Protein AF-A0A846D7L3-F1 (afdb_monomer_lite)

Structure (mmCIF, N/CA/C/O backbone):
data_AF-A0A846D7L3-F1
#
_entry.id   AF-A0A846D7L3-F1
#
loop_
_atom_site.group_PDB
_atom_site.id
_atom_site.type_symbol
_atom_site.label_atom_id
_atom_site.label_alt_id
_atom_site.label_comp_id
_atom_site.label_asym_id
_atom_site.label_entity_id
_atom_site.label_seq_id
_atom_site.pdbx_PDB_ins_code
_atom_site.Cartn_x
_atom_site.Cartn_y
_atom_site.Cartn_z
_atom_site.occupancy
_atom_site.B_iso_or_equiv
_atom_site.auth_seq_id
_atom_site.auth_comp_id
_atom_site.auth_asym_id
_atom_site.auth_atom_id
_atom_site.pdbx_PDB_model_num
ATOM 1 N N . TYR A 1 1 ? -22.986 -2.518 -28.093 1.00 41.75 1 TYR A N 1
ATOM 2 C CA . TYR A 1 1 ? -21.593 -2.970 -28.245 1.00 41.75 1 TYR A CA 1
ATOM 3 C C . TYR A 1 1 ? -21.116 -3.526 -26.903 1.00 41.75 1 TYR A C 1
ATOM 5 O O . TYR A 1 1 ? -20.732 -2.758 -26.034 1.00 41.75 1 TYR A O 1
ATOM 13 N N . ARG A 1 2 ? -21.266 -4.840 -26.678 1.00 48.94 2 ARG A N 1
ATOM 14 C CA . ARG A 1 2 ? -20.771 -5.570 -25.491 1.00 48.94 2 ARG A CA 1
ATOM 15 C C . ARG A 1 2 ? -19.665 -6.536 -25.931 1.00 48.94 2 ARG A C 1
ATOM 17 O O . ARG A 1 2 ? -19.808 -7.745 -25.839 1.00 48.94 2 ARG A O 1
ATOM 24 N N . GLU A 1 3 ? -18.588 -5.999 -26.493 1.00 47.41 3 GLU A N 1
ATOM 25 C CA . GLU A 1 3 ? -17.468 -6.815 -26.999 1.00 47.41 3 GLU A CA 1
ATOM 26 C C . GLU A 1 3 ? -16.583 -7.383 -25.872 1.00 47.41 3 GLU A C 1
ATOM 28 O O . GLU A 1 3 ? -15.800 -8.298 -26.096 1.00 47.41 3 GLU A O 1
ATOM 33 N N . TRP A 1 4 ? -16.740 -6.911 -24.630 1.00 53.50 4 TRP A N 1
ATOM 34 C CA . TRP A 1 4 ? -15.943 -7.367 -23.485 1.00 53.50 4 TRP A CA 1
ATOM 35 C C . TRP A 1 4 ? -16.390 -8.719 -22.895 1.00 53.50 4 TRP A C 1
ATOM 37 O O . TRP A 1 4 ? -15.614 -9.353 -22.181 1.00 53.50 4 TRP A O 1
ATOM 47 N N . GLU A 1 5 ? -17.602 -9.201 -23.206 1.00 50.56 5 GLU A N 1
ATOM 48 C CA . GLU A 1 5 ? -18.085 -10.525 -22.766 1.00 50.56 5 GLU A CA 1
ATOM 49 C C . GLU A 1 5 ? -17.362 -11.683 -23.491 1.00 50.56 5 GLU A C 1
ATOM 51 O O . GLU A 1 5 ? -17.354 -12.807 -22.996 1.00 50.56 5 GLU A O 1
ATOM 56 N N . GLN A 1 6 ? -16.702 -11.429 -24.630 1.00 47.19 6 GLN A N 1
ATOM 57 C CA . GLN A 1 6 ? -16.128 -12.484 -25.482 1.00 47.19 6 GLN A CA 1
ATOM 58 C C . GLN A 1 6 ? -14.694 -12.910 -25.119 1.00 47.19 6 GLN A C 1
ATOM 60 O O . GLN A 1 6 ? -14.192 -13.885 -25.671 1.00 47.19 6 GLN A O 1
ATOM 65 N N . PHE A 1 7 ? -14.032 -12.254 -24.160 1.00 48.50 7 PHE A N 1
ATOM 66 C CA . PHE A 1 7 ? -12.637 -12.558 -23.796 1.00 48.50 7 PHE A CA 1
ATOM 67 C C . PHE A 1 7 ? -12.445 -13.759 -22.849 1.00 48.50 7 PHE A C 1
ATOM 69 O O . PHE A 1 7 ? -11.386 -13.900 -22.244 1.00 48.50 7 PHE A O 1
ATOM 76 N N . SER A 1 8 ? -13.424 -14.657 -22.696 1.00 53.59 8 SER A N 1
ATOM 77 C CA . SER A 1 8 ? -13.223 -15.851 -21.863 1.00 53.59 8 SER A CA 1
ATOM 78 C C . SER A 1 8 ? -13.974 -17.083 -22.328 1.00 53.59 8 SER A C 1
ATOM 80 O O . SER A 1 8 ? -15.052 -17.398 -21.827 1.00 53.59 8 SER A O 1
ATOM 82 N N . THR A 1 9 ? -13.358 -17.850 -23.215 1.00 45.03 9 THR A N 1
ATOM 83 C CA . THR A 1 9 ? -13.767 -19.246 -23.422 1.00 45.03 9 THR A CA 1
ATOM 84 C C . THR A 1 9 ? -12.584 -20.203 -23.572 1.00 45.03 9 THR A C 1
ATOM 86 O O . THR A 1 9 ? -12.763 -21.299 -24.089 1.00 45.03 9 THR A O 1
ATOM 89 N N . SER A 1 10 ? -11.375 -19.851 -23.116 1.00 50.78 10 SER A N 1
ATOM 90 C CA . SER A 1 10 ? -10.208 -20.739 -23.269 1.00 50.78 10 SER A CA 1
ATOM 91 C C . SER A 1 10 ? -9.206 -20.707 -22.111 1.00 50.78 10 SER A C 1
ATOM 93 O O . SER A 1 10 ? -8.002 -20.787 -22.346 1.00 50.78 10 SER A O 1
ATOM 95 N N . SER A 1 11 ? -9.674 -20.606 -20.867 1.00 52.19 11 SER A N 1
ATOM 96 C CA . SER A 1 11 ? -8.831 -20.888 -19.696 1.00 52.19 11 SER A CA 1
ATOM 97 C C . SER A 1 11 ? -9.289 -22.207 -19.067 1.00 52.19 11 SER A C 1
ATOM 99 O O . SER A 1 11 ? -10.500 -22.402 -18.925 1.00 52.19 11 SER A O 1
ATOM 101 N N . PRO A 1 12 ? -8.372 -23.135 -18.734 1.00 52.28 12 PRO A N 1
ATOM 102 C CA . PRO A 1 12 ? -8.734 -24.376 -18.061 1.00 52.28 12 PRO A CA 1
ATOM 103 C C . PRO A 1 12 ? -9.424 -24.078 -16.715 1.00 52.28 12 PRO A C 1
ATOM 105 O O . PRO A 1 12 ? -9.139 -23.048 -16.099 1.00 52.28 12 PRO A O 1
ATOM 108 N N . PRO A 1 13 ? -10.318 -24.967 -16.245 1.00 55.16 13 P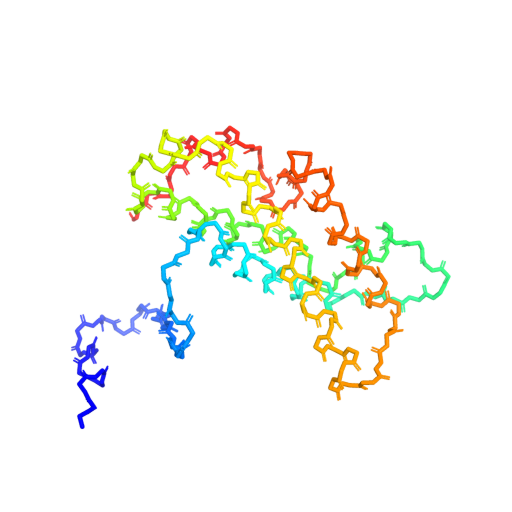RO A N 1
ATOM 109 C CA . PRO A 1 13 ? -11.222 -24.716 -15.115 1.00 55.16 13 PRO A CA 1
ATOM 110 C C . PRO A 1 13 ? -10.542 -24.458 -13.755 1.00 55.16 13 PRO A C 1
ATOM 112 O O . PRO A 1 13 ? -11.230 -24.065 -12.821 1.00 55.16 13 PRO A O 1
ATOM 115 N N . ASP A 1 14 ? -9.218 -24.618 -13.656 1.00 55.84 14 ASP A N 1
ATOM 116 C CA . ASP A 1 14 ? -8.427 -24.433 -12.428 1.00 55.84 14 ASP A CA 1
ATOM 117 C C . ASP A 1 14 ? -7.680 -23.088 -12.329 1.00 55.84 14 ASP A C 1
ATOM 119 O O . ASP A 1 14 ? -7.005 -22.829 -11.333 1.00 55.84 14 ASP A O 1
ATOM 123 N N . GLN A 1 15 ? -7.778 -22.195 -13.323 1.00 60.00 15 GLN A N 1
ATOM 124 C CA . GLN A 1 15 ? -7.206 -20.851 -13.188 1.00 60.00 15 GLN A CA 1
ATOM 125 C C . GLN A 1 15 ? -8.232 -19.885 -12.595 1.00 60.00 15 GLN A C 1
ATOM 127 O O . GLN A 1 15 ? -9.132 -19.405 -13.285 1.00 60.00 15 GLN A O 1
ATOM 132 N N . SER A 1 16 ? -8.056 -19.559 -11.311 1.00 70.25 16 SER A N 1
ATOM 133 C CA . SER A 1 16 ? -8.716 -18.430 -10.648 1.00 70.25 16 SER A CA 1
ATOM 134 C C . SER A 1 16 ? -8.466 -17.143 -11.440 1.00 70.25 16 SER A C 1
ATOM 136 O O . SER A 1 16 ? -7.425 -16.501 -11.322 1.00 70.25 16 SER A O 1
ATOM 138 N N . MET A 1 17 ? -9.419 -16.781 -12.294 1.00 79.38 17 MET A N 1
ATOM 139 C CA . MET A 1 17 ? -9.333 -15.621 -13.170 1.00 79.38 17 MET A CA 1
ATOM 140 C C . MET A 1 17 ? -9.732 -14.361 -12.400 1.00 79.38 17 MET A C 1
ATOM 142 O O . MET A 1 17 ? -10.895 -14.182 -12.036 1.00 79.38 17 MET A O 1
ATOM 146 N N . VAL A 1 18 ? -8.776 -13.457 -12.205 1.00 79.25 18 VAL A N 1
ATOM 147 C CA . VAL A 1 18 ? -9.031 -12.112 -11.675 1.00 79.25 18 VAL A CA 1
ATOM 148 C C . VAL A 1 18 ? -9.304 -11.168 -12.842 1.00 79.25 18 VAL A C 1
ATOM 150 O O . VAL A 1 18 ? -8.537 -11.124 -13.803 1.00 79.25 18 VAL A O 1
ATOM 153 N N . ARG A 1 19 ? -10.395 -10.399 -12.768 1.00 84.75 19 ARG A N 1
ATOM 154 C CA . ARG A 1 19 ? -10.749 -9.390 -13.776 1.00 84.75 19 ARG A CA 1
ATOM 155 C C . ARG A 1 19 ? -10.751 -7.998 -13.172 1.00 84.75 19 ARG A C 1
ATOM 157 O O . ARG A 1 19 ? -11.393 -7.775 -12.151 1.00 84.75 19 ARG A O 1
ATOM 164 N N . LEU A 1 20 ? -10.088 -7.067 -13.852 1.00 83.88 20 LEU A N 1
ATOM 165 C CA . LEU A 1 20 ? -10.181 -5.640 -13.561 1.00 83.88 20 LEU A CA 1
ATOM 166 C C . LEU A 1 20 ? -11.317 -5.043 -14.392 1.00 83.88 20 LEU A C 1
ATOM 168 O O . LEU A 1 20 ? -11.277 -5.066 -15.624 1.00 83.88 20 LEU A O 1
ATOM 172 N N . ILE A 1 21 ? -12.337 -4.540 -13.707 1.00 90.75 21 ILE A N 1
ATOM 173 C CA . ILE A 1 21 ? -13.524 -3.922 -14.303 1.00 90.75 21 ILE A CA 1
ATOM 174 C C . ILE A 1 21 ? -13.582 -2.436 -13.934 1.00 90.75 21 ILE A C 1
ATOM 176 O O . ILE A 1 21 ? -12.758 -1.965 -13.157 1.00 90.75 21 ILE A O 1
ATOM 180 N N . ASP A 1 22 ? -14.575 -1.728 -14.476 1.00 88.44 22 ASP A N 1
ATOM 181 C CA . ASP A 1 22 ? -14.883 -0.335 -14.126 1.00 88.44 22 ASP A CA 1
ATOM 182 C C . ASP A 1 22 ? -13.775 0.680 -14.484 1.00 88.44 22 ASP A C 1
ATOM 184 O O . ASP A 1 22 ? -13.237 1.415 -13.660 1.00 88.44 22 ASP A O 1
ATOM 188 N N . TRP A 1 23 ? -13.421 0.718 -15.773 1.00 90.81 23 TRP A N 1
ATOM 189 C CA . TRP A 1 23 ? -12.384 1.596 -16.334 1.00 90.81 23 TRP A CA 1
ATOM 190 C C . TRP A 1 23 ? -12.863 3.035 -16.615 1.00 90.81 23 TRP A C 1
ATOM 192 O O . TRP A 1 23 ? -12.201 3.768 -17.347 1.00 90.81 23 TRP A O 1
ATOM 202 N N . GLU A 1 24 ? -13.994 3.478 -16.055 1.00 93.44 24 GLU A N 1
ATOM 203 C CA . GLU A 1 24 ? -14.605 4.783 -16.377 1.00 93.44 24 GLU A CA 1
ATOM 204 C C . GLU A 1 24 ? -13.700 5.993 -16.067 1.00 93.44 24 GLU A C 1
ATOM 206 O O . GLU A 1 24 ? -13.877 7.071 -16.634 1.00 93.44 24 GLU A O 1
ATOM 211 N N . ARG A 1 25 ? -12.705 5.813 -15.186 1.00 86.44 25 ARG A N 1
ATOM 212 C CA . ARG A 1 25 ? -11.736 6.848 -14.784 1.00 86.44 25 ARG A CA 1
ATOM 213 C C . ARG A 1 25 ? -10.359 6.689 -15.428 1.00 86.44 25 ARG A C 1
ATOM 215 O O . ARG A 1 25 ? -9.407 7.316 -14.964 1.00 86.44 25 ARG A O 1
ATOM 222 N N . CYS A 1 26 ? -10.221 5.854 -16.460 1.00 89.75 26 CYS A N 1
ATOM 223 C CA . CYS A 1 26 ? -8.937 5.671 -17.127 1.00 89.75 26 CYS A CA 1
ATOM 224 C C . CYS A 1 26 ? -8.475 6.980 -17.788 1.00 89.75 26 CYS A C 1
ATOM 226 O O . CYS A 1 26 ? -9.223 7.627 -18.524 1.00 89.75 26 CYS A O 1
ATOM 228 N N . ALA A 1 27 ? -7.234 7.378 -17.522 1.00 91.88 27 ALA A N 1
ATOM 229 C CA . ALA A 1 27 ? -6.645 8.586 -18.082 1.00 91.88 27 ALA A CA 1
ATOM 230 C C . ALA A 1 27 ? -5.122 8.457 -18.171 1.00 91.88 27 ALA A C 1
ATOM 232 O O . ALA A 1 27 ? -4.509 7.608 -17.524 1.00 91.88 27 ALA A O 1
ATOM 233 N N . TRP A 1 28 ? -4.495 9.337 -18.951 1.00 92.31 28 TRP A N 1
ATOM 234 C CA . TRP A 1 28 ? -3.041 9.469 -18.963 1.00 92.31 28 TRP A CA 1
ATOM 235 C C . TRP A 1 28 ? -2.557 10.027 -17.624 1.00 92.31 28 TRP A C 1
ATOM 237 O O . TRP A 1 28 ? -2.942 11.127 -17.228 1.00 92.31 28 TRP A O 1
ATOM 247 N N . GLY A 1 29 ? -1.697 9.280 -16.933 1.00 90.25 29 GLY A N 1
ATOM 248 C CA . GLY A 1 29 ? -1.281 9.618 -15.575 1.00 90.25 29 GLY A CA 1
ATOM 249 C C . GLY A 1 29 ? 0.066 9.031 -15.171 1.00 90.25 29 GLY A C 1
ATOM 250 O O . GLY A 1 29 ? 0.878 8.609 -16.000 1.00 90.25 29 GLY A O 1
ATOM 251 N N . ASP A 1 30 ? 0.337 9.057 -13.867 1.00 92.19 30 ASP A N 1
ATOM 252 C CA . ASP A 1 30 ? 1.494 8.369 -13.308 1.00 92.19 30 ASP A CA 1
ATOM 253 C C . ASP A 1 30 ? 1.154 6.891 -13.054 1.00 92.19 30 ASP A C 1
ATOM 255 O O . ASP A 1 30 ? 0.284 6.644 -12.226 1.00 92.19 30 ASP A O 1
ATOM 259 N N . PRO A 1 31 ? 1.843 5.913 -13.674 1.00 91.62 31 PRO A N 1
ATOM 260 C CA . PRO A 1 31 ? 1.628 4.487 -13.402 1.00 91.62 31 PRO A CA 1
ATOM 261 C C . PRO A 1 31 ? 1.753 4.112 -11.916 1.00 91.62 31 PRO A C 1
ATOM 263 O O . PRO A 1 31 ? 1.122 3.167 -11.447 1.00 91.62 31 PRO A O 1
ATOM 266 N N . ALA A 1 32 ? 2.546 4.864 -11.144 1.00 95.38 32 ALA A N 1
ATOM 267 C CA . ALA A 1 32 ? 2.656 4.655 -9.704 1.00 95.38 32 ALA A CA 1
ATOM 268 C C . ALA A 1 32 ? 1.337 4.920 -8.950 1.00 95.38 32 ALA A C 1
ATOM 270 O O . ALA A 1 32 ? 1.164 4.413 -7.843 1.00 95.38 32 ALA A O 1
ATOM 271 N N . PHE A 1 33 ? 0.429 5.719 -9.521 1.00 95.75 33 PHE A N 1
ATOM 272 C CA . PHE A 1 33 ? -0.863 6.043 -8.922 1.00 95.75 33 PHE A CA 1
ATOM 273 C C . PHE A 1 33 ? -1.782 4.820 -8.871 1.00 95.75 33 PHE A C 1
ATOM 275 O O . PHE A 1 33 ? -2.339 4.525 -7.811 1.00 95.75 33 PHE A O 1
ATOM 282 N N . ASP A 1 34 ? -1.887 4.079 -9.977 1.00 94.12 34 ASP A N 1
ATOM 283 C CA . ASP A 1 34 ? -2.730 2.883 -10.061 1.00 94.12 34 ASP A CA 1
ATOM 284 C C . ASP A 1 34 ? -2.234 1.812 -9.089 1.00 94.12 34 ASP A C 1
ATOM 286 O O . ASP A 1 34 ? -2.991 1.327 -8.246 1.00 94.12 34 ASP A O 1
ATOM 290 N N . LEU A 1 35 ? -0.929 1.514 -9.127 1.00 95.75 35 LEU A N 1
ATOM 291 C CA . LEU A 1 35 ? -0.332 0.547 -8.210 1.00 95.75 35 LEU A CA 1
ATOM 292 C C . LEU A 1 35 ? -0.480 0.997 -6.751 1.00 95.75 35 LEU A C 1
ATOM 294 O O . LEU A 1 35 ? -0.900 0.211 -5.904 1.00 95.75 35 LEU A O 1
ATOM 298 N N . GLY A 1 36 ? -0.201 2.270 -6.455 1.00 97.94 36 GLY A N 1
ATOM 299 C CA . GLY A 1 36 ? -0.354 2.823 -5.113 1.00 97.94 36 GLY A CA 1
ATOM 300 C C . GLY A 1 36 ? -1.782 2.682 -4.577 1.00 97.94 36 GLY A C 1
ATOM 301 O O . GLY A 1 36 ? -1.960 2.326 -3.410 1.00 97.94 36 GLY A O 1
ATOM 302 N N . THR A 1 37 ? -2.787 2.879 -5.434 1.00 97.19 37 THR A N 1
ATOM 303 C CA . THR A 1 37 ? -4.216 2.733 -5.107 1.00 97.19 37 THR A CA 1
ATOM 304 C C . THR A 1 37 ? -4.604 1.279 -4.826 1.00 97.19 37 THR A C 1
ATOM 306 O O . THR A 1 37 ? -5.321 1.004 -3.859 1.00 97.19 37 THR A O 1
ATOM 309 N N . ILE A 1 38 ? -4.090 0.3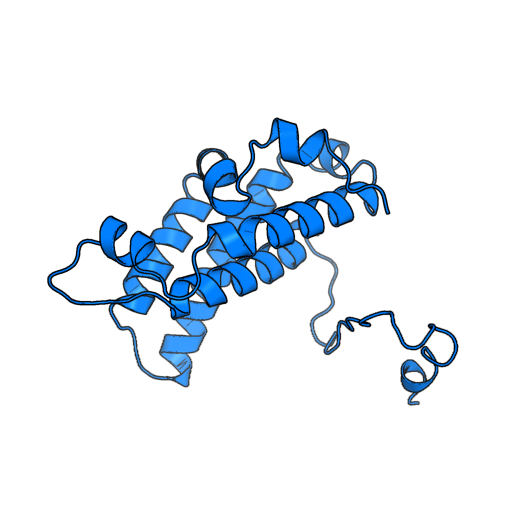27 -5.611 1.00 96.56 38 ILE A N 1
ATOM 310 C CA . ILE A 1 38 ? -4.314 -1.105 -5.361 1.00 96.56 38 ILE A CA 1
ATOM 311 C C . ILE A 1 38 ? -3.671 -1.517 -4.029 1.00 96.56 38 ILE A C 1
ATOM 313 O O . ILE A 1 38 ? -4.325 -2.148 -3.199 1.00 96.56 38 ILE A O 1
ATOM 317 N N . ILE A 1 39 ? -2.428 -1.100 -3.764 1.00 98.38 39 ILE A N 1
ATOM 318 C CA . ILE A 1 39 ? -1.743 -1.376 -2.489 1.00 98.38 39 ILE A CA 1
ATOM 319 C C . ILE A 1 39 ? -2.521 -0.780 -1.309 1.00 98.38 39 ILE A C 1
ATOM 321 O O . ILE A 1 39 ? -2.677 -1.437 -0.282 1.00 98.38 39 ILE A O 1
ATOM 325 N N . ALA A 1 40 ? -3.070 0.429 -1.450 1.00 98.44 40 ALA A N 1
ATOM 326 C CA . ALA A 1 40 ? -3.892 1.038 -0.405 1.00 98.44 40 ALA A CA 1
ATOM 327 C C . ALA A 1 40 ? -5.158 0.224 -0.109 1.00 98.44 40 ALA A C 1
ATOM 329 O O . ALA A 1 40 ? -5.632 0.235 1.021 1.00 98.44 40 ALA A O 1
ATOM 330 N N . SER A 1 41 ? -5.683 -0.518 -1.086 1.00 97.19 41 SER A N 1
ATOM 331 C CA . SER A 1 41 ? -6.813 -1.429 -0.875 1.00 97.19 41 SER A CA 1
ATOM 332 C C . SER A 1 41 ? -6.412 -2.641 -0.025 1.00 97.19 41 SER A C 1
ATOM 334 O O . SER A 1 41 ? -7.138 -2.995 0.900 1.00 97.19 41 SER A O 1
ATOM 336 N N . TYR A 1 42 ? -5.219 -3.212 -0.242 1.00 97.50 42 TYR A N 1
ATOM 337 C CA . TYR A 1 42 ? -4.664 -4.238 0.654 1.00 97.50 42 TYR A CA 1
ATOM 338 C C . TYR A 1 42 ? -4.431 -3.695 2.066 1.00 97.50 42 TYR A C 1
ATOM 340 O O . TYR A 1 42 ? -4.833 -4.321 3.046 1.00 97.50 42 TYR A O 1
ATOM 348 N N . LEU A 1 43 ? -3.832 -2.507 2.191 1.00 97.38 43 LEU A N 1
ATOM 349 C CA . LEU A 1 43 ? -3.668 -1.879 3.503 1.00 97.38 43 LEU A CA 1
ATOM 350 C C . LEU A 1 43 ? -5.020 -1.580 4.158 1.00 97.38 43 LEU A C 1
ATOM 352 O O . LEU A 1 43 ? -5.131 -1.702 5.370 1.00 97.38 43 LEU A O 1
ATOM 356 N N . GLY A 1 44 ? -6.051 -1.257 3.376 1.00 95.62 44 GLY A N 1
ATOM 357 C CA . GLY A 1 44 ? -7.424 -1.112 3.848 1.00 95.62 44 GLY A CA 1
ATOM 358 C C . GLY A 1 44 ? -7.962 -2.384 4.507 1.00 95.62 44 GLY A C 1
ATOM 359 O O . GLY A 1 44 ? -8.541 -2.292 5.587 1.00 95.62 44 GLY A O 1
ATOM 360 N N . ILE A 1 45 ? -7.703 -3.568 3.932 1.00 95.44 45 ILE A N 1
ATOM 361 C CA . ILE A 1 45 ? -8.069 -4.863 4.541 1.00 95.44 45 ILE A CA 1
ATOM 362 C C . ILE A 1 45 ? -7.426 -4.988 5.926 1.00 95.44 45 ILE A C 1
ATOM 364 O O . ILE A 1 45 ? -8.128 -5.197 6.914 1.00 95.44 45 ILE A O 1
ATOM 368 N N . TRP A 1 46 ? -6.110 -4.782 6.018 1.00 95.50 46 TRP A N 1
ATOM 369 C CA . TRP A 1 46 ? -5.390 -4.835 7.294 1.00 95.50 46 TRP A CA 1
ATOM 370 C C . TRP A 1 46 ? -5.915 -3.805 8.305 1.00 95.50 46 TRP A C 1
ATOM 372 O O . TRP A 1 46 ? -6.261 -4.171 9.428 1.00 95.50 46 TRP A O 1
ATOM 382 N N . LEU A 1 47 ? -6.035 -2.538 7.904 1.00 93.50 47 LEU A N 1
ATOM 383 C CA . LEU A 1 47 ? -6.453 -1.433 8.771 1.00 93.50 47 LEU A CA 1
ATOM 384 C C . LEU A 1 47 ? -7.901 -1.570 9.253 1.00 93.50 47 LEU A C 1
ATOM 386 O O . LEU A 1 47 ? -8.207 -1.203 10.382 1.00 93.50 47 LEU A O 1
ATOM 390 N N . SER A 1 48 ? -8.789 -2.128 8.430 1.00 91.19 48 SER A N 1
ATOM 391 C CA . SER A 1 48 ? -10.171 -2.421 8.831 1.00 91.19 48 SER A CA 1
ATOM 392 C C . SER A 1 48 ? -10.281 -3.585 9.820 1.00 91.19 48 SER A C 1
ATOM 394 O O . SER A 1 48 ? -11.304 -3.736 10.480 1.00 91.19 48 SER A O 1
ATOM 396 N N . SER A 1 49 ? -9.225 -4.395 9.944 1.00 91.94 49 SER A N 1
ATOM 397 C CA . SER A 1 49 ? -9.173 -5.554 10.839 1.00 91.94 49 SER A CA 1
ATOM 398 C C . SER A 1 49 ? -8.547 -5.251 12.206 1.00 91.94 49 SER A C 1
ATOM 400 O O . SER A 1 49 ? -8.353 -6.167 13.009 1.00 91.94 49 SER A O 1
ATOM 402 N N . LEU A 1 50 ? -8.196 -3.987 12.466 1.00 90.38 50 LEU A N 1
ATOM 403 C CA . LEU A 1 50 ? -7.594 -3.562 13.725 1.00 90.38 50 LEU A CA 1
ATOM 404 C C . LEU A 1 50 ? -8.577 -3.711 14.886 1.00 90.38 50 LEU A C 1
ATOM 406 O O . LEU A 1 50 ? -9.735 -3.307 14.805 1.00 90.38 50 LEU A O 1
ATOM 410 N N . VAL A 1 51 ? -8.076 -4.227 16.007 1.00 85.25 51 VAL A N 1
ATOM 411 C CA . VAL A 1 51 ? -8.779 -4.144 17.288 1.00 85.25 51 VAL A CA 1
ATOM 412 C C . VAL A 1 51 ? -8.454 -2.787 17.888 1.00 85.25 51 VAL A C 1
ATOM 414 O O . VAL A 1 51 ? -7.315 -2.536 18.293 1.00 85.25 51 VAL A O 1
ATOM 417 N N . VAL A 1 52 ? -9.437 -1.893 17.901 1.00 80.44 52 VAL A N 1
ATOM 418 C CA . VAL A 1 52 ? -9.230 -0.509 18.315 1.00 80.44 52 VAL A CA 1
ATOM 419 C C . VAL A 1 52 ? -9.974 -0.225 19.612 1.00 80.44 52 VAL A C 1
ATOM 421 O O . VAL A 1 52 ? -11.200 -0.253 19.659 1.00 80.44 52 VAL A O 1
ATOM 424 N N . ASP A 1 53 ? -9.212 0.088 20.656 1.00 80.25 53 ASP A N 1
ATOM 425 C CA . ASP A 1 53 ? -9.714 0.460 21.976 1.00 80.25 53 ASP A CA 1
ATOM 426 C C . ASP A 1 53 ? -8.940 1.693 22.484 1.00 80.25 53 ASP A C 1
ATOM 428 O O . ASP A 1 53 ? -7.724 1.756 22.282 1.00 80.25 53 ASP A O 1
ATOM 432 N N . PRO A 1 54 ? -9.591 2.678 23.134 1.00 74.75 54 PRO A N 1
ATOM 433 C CA . PRO A 1 54 ? -8.925 3.886 23.634 1.00 74.75 54 PRO A CA 1
ATOM 434 C C . PRO A 1 54 ? -7.768 3.635 24.613 1.00 74.75 54 PRO A C 1
ATOM 436 O O . PRO A 1 54 ? -6.934 4.517 24.817 1.00 74.75 54 PRO A O 1
ATOM 439 N N . THR A 1 55 ? -7.722 2.461 25.243 1.00 82.31 55 THR A N 1
ATOM 440 C CA . THR A 1 55 ? -6.673 2.056 26.187 1.00 82.31 55 THR A CA 1
ATOM 441 C C . THR A 1 55 ? -5.483 1.372 25.508 1.00 82.31 55 THR A C 1
ATOM 443 O O . THR A 1 55 ? -4.430 1.212 26.130 1.00 82.31 55 THR A O 1
ATOM 446 N N . ILE A 1 56 ? -5.611 1.002 24.230 1.00 81.19 56 ILE A N 1
ATOM 447 C CA . ILE A 1 56 ? -4.586 0.293 23.463 1.00 81.19 56 ILE A CA 1
ATOM 448 C C . ILE A 1 56 ? -3.774 1.304 22.643 1.00 81.19 56 ILE A C 1
ATOM 450 O O . ILE A 1 56 ? -4.312 2.122 21.899 1.00 81.19 56 ILE A O 1
ATOM 454 N N . LYS A 1 57 ? -2.442 1.246 22.762 1.00 81.12 57 LYS A N 1
ATOM 455 C CA . LYS A 1 57 ? -1.537 2.054 21.926 1.00 81.12 57 LYS A CA 1
ATOM 456 C C . LYS A 1 57 ? -1.627 1.617 20.466 1.00 81.12 57 LYS A C 1
ATOM 458 O O . LYS A 1 57 ? -1.817 0.434 20.197 1.00 81.12 57 LYS A O 1
ATOM 463 N N . LEU A 1 58 ? -1.391 2.544 19.536 1.00 76.44 58 LEU A N 1
ATOM 464 C CA . LEU A 1 58 ? -1.405 2.266 18.096 1.00 76.44 58 LEU A CA 1
ATOM 465 C C . LEU A 1 58 ? -0.588 1.020 17.751 1.00 76.44 58 LEU A C 1
ATOM 467 O O . LEU A 1 58 ? -1.111 0.107 17.128 1.00 76.44 58 LEU A O 1
ATOM 471 N N . GLU A 1 59 ? 0.673 0.960 18.182 1.00 77.94 59 GLU A N 1
ATOM 472 C CA . GLU A 1 59 ? 1.578 -0.140 17.842 1.00 77.94 59 GLU A CA 1
ATOM 473 C C . GLU A 1 59 ? 1.034 -1.498 18.291 1.00 77.94 59 GLU A C 1
ATOM 475 O O . GLU A 1 59 ? 1.241 -2.500 17.611 1.00 77.94 59 GLU A O 1
ATOM 480 N N . GLU A 1 60 ? 0.311 -1.527 19.410 1.00 81.62 60 GLU A N 1
ATOM 481 C CA . GLU A 1 60 ? -0.308 -2.746 19.915 1.00 81.62 60 GLU A CA 1
ATOM 482 C C . GLU A 1 60 ? -1.591 -3.084 19.148 1.00 81.62 60 GLU A C 1
ATOM 484 O O . GLU A 1 60 ? -1.776 -4.232 18.755 1.00 81.62 60 GLU A O 1
ATOM 489 N N . SER A 1 61 ? -2.420 -2.090 18.816 1.00 82.62 61 SER A N 1
ATOM 490 C CA . SER A 1 61 ? -3.589 -2.284 17.944 1.00 82.62 61 SER A CA 1
ATOM 491 C C . SER A 1 61 ? -3.185 -2.866 16.582 1.00 82.62 61 SER A C 1
ATOM 493 O O . SER A 1 61 ? -3.794 -3.827 16.113 1.00 82.62 61 SER A O 1
ATOM 495 N N . LEU A 1 62 ? -2.088 -2.366 15.992 1.00 79.62 62 LEU A N 1
ATOM 496 C CA . LEU A 1 62 ? -1.527 -2.874 14.734 1.00 79.62 62 LEU A CA 1
ATOM 497 C C . LEU A 1 62 ? -1.102 -4.350 14.819 1.00 79.62 62 LEU A C 1
ATOM 499 O O . LEU A 1 62 ? -1.205 -5.067 13.822 1.00 79.62 62 LEU A O 1
ATOM 503 N N . ARG A 1 63 ? -0.634 -4.810 15.988 1.00 81.62 63 ARG A N 1
ATOM 504 C CA . ARG A 1 63 ? -0.232 -6.209 16.229 1.00 81.62 63 ARG A CA 1
ATOM 505 C C . ARG A 1 63 ? -1.415 -7.137 16.487 1.00 81.62 63 ARG A C 1
ATOM 507 O O . ARG A 1 63 ? -1.290 -8.334 16.250 1.00 81.62 63 ARG A O 1
ATOM 514 N N . LEU A 1 64 ? -2.539 -6.595 16.949 1.00 86.69 64 LEU A N 1
ATOM 515 C CA . LEU A 1 64 ? -3.771 -7.331 17.245 1.00 86.69 64 LEU A CA 1
ATOM 516 C C . LEU A 1 64 ? -4.726 -7.425 16.045 1.00 86.69 64 LEU A C 1
ATOM 518 O O . LEU A 1 64 ? -5.849 -7.900 16.195 1.00 86.69 64 LEU A O 1
ATOM 522 N N . ALA A 1 65 ? -4.300 -6.971 14.863 1.00 89.06 65 ALA A N 1
ATOM 523 C CA . ALA A 1 65 ? -5.089 -7.040 13.640 1.00 89.06 65 ALA A CA 1
ATOM 524 C C . ALA A 1 65 ? -5.556 -8.477 13.352 1.00 89.06 65 ALA A C 1
ATOM 526 O O . ALA A 1 65 ? -4.737 -9.394 13.268 1.00 89.06 65 ALA A O 1
ATOM 527 N N . VAL A 1 66 ? -6.863 -8.666 13.136 1.00 92.00 66 VAL A N 1
ATOM 528 C CA . VAL A 1 66 ? -7.438 -9.983 12.800 1.00 92.00 66 VAL A CA 1
ATOM 529 C C . VAL A 1 66 ? -6.866 -10.508 11.482 1.00 92.00 66 VAL A C 1
ATOM 531 O O . VAL A 1 66 ? -6.665 -11.710 11.332 1.00 92.00 66 VAL A O 1
ATOM 534 N N . THR A 1 67 ? -6.572 -9.612 10.535 1.00 93.94 67 THR A N 1
ATOM 535 C CA . THR A 1 67 ? -5.818 -9.927 9.317 1.00 93.94 67 THR A CA 1
ATOM 536 C C . THR A 1 67 ? -4.438 -9.278 9.408 1.00 93.94 67 THR A C 1
ATOM 538 O O . THR A 1 67 ? -4.315 -8.090 9.108 1.00 93.94 67 THR A O 1
ATOM 541 N N . PRO A 1 68 ? -3.385 -10.009 9.815 1.00 93.00 68 PRO A N 1
ATOM 542 C CA . PRO A 1 68 ? -2.050 -9.439 9.954 1.00 93.00 68 PRO A CA 1
ATOM 543 C C . PRO A 1 68 ? -1.490 -8.964 8.613 1.00 93.00 68 PRO A C 1
ATOM 545 O O . PRO A 1 68 ? -1.620 -9.647 7.594 1.00 93.00 68 PRO A O 1
ATOM 548 N N . LEU A 1 69 ? -0.788 -7.828 8.620 1.00 94.69 69 LEU A N 1
ATOM 549 C CA . LEU A 1 69 ? -0.172 -7.259 7.418 1.00 94.69 69 LEU A CA 1
ATOM 550 C C . LEU A 1 69 ? 0.771 -8.251 6.717 1.00 94.69 69 LEU A C 1
ATOM 552 O O . LEU A 1 69 ? 0.828 -8.290 5.492 1.00 94.69 69 LEU A O 1
ATOM 556 N N . GLN A 1 70 ? 1.455 -9.099 7.485 1.00 94.94 70 GLN A N 1
ATOM 557 C CA . GLN A 1 70 ? 2.388 -10.113 6.993 1.00 94.94 70 GLN A CA 1
ATOM 558 C C . GLN A 1 70 ? 1.727 -11.147 6.073 1.00 94.94 70 GLN A C 1
ATOM 560 O O . GLN A 1 70 ? 2.404 -11.728 5.232 1.00 94.94 70 GLN A O 1
ATOM 565 N N . VAL A 1 71 ? 0.413 -11.362 6.193 1.00 95.50 71 VAL A N 1
ATOM 566 C CA . VAL A 1 71 ? -0.339 -12.261 5.301 1.00 95.50 71 VAL A CA 1
ATOM 567 C C . VAL A 1 71 ? -0.610 -11.590 3.947 1.00 95.50 71 VAL A C 1
ATOM 569 O O . VAL A 1 71 ? -0.703 -12.265 2.926 1.00 95.50 71 VAL A O 1
ATOM 572 N N . LEU A 1 72 ? -0.696 -10.255 3.915 1.00 96.81 72 LEU A N 1
ATOM 573 C CA . LEU A 1 72 ? -0.955 -9.474 2.700 1.00 96.81 72 LEU A CA 1
ATOM 574 C C . LEU A 1 72 ? 0.335 -9.087 1.961 1.00 96.81 72 LEU A C 1
ATOM 576 O O . LEU A 1 72 ? 0.334 -8.997 0.733 1.00 96.81 72 LEU A O 1
ATOM 580 N N . GLN A 1 73 ? 1.436 -8.887 2.692 1.00 97.31 73 GLN A N 1
ATOM 581 C CA . GLN A 1 73 ? 2.744 -8.478 2.160 1.00 97.31 73 GLN A CA 1
ATOM 582 C C . GLN A 1 73 ? 3.225 -9.310 0.956 1.00 97.31 73 GLN A C 1
ATOM 584 O O . GLN A 1 73 ? 3.612 -8.692 -0.036 1.00 97.31 73 GLN A O 1
ATOM 589 N N . PRO A 1 74 ? 3.139 -10.660 0.948 1.00 95.88 74 PRO A N 1
ATOM 590 C CA . PRO A 1 74 ? 3.536 -11.450 -0.218 1.00 95.88 74 PRO A CA 1
ATOM 591 C C . PRO A 1 74 ? 2.751 -11.094 -1.485 1.00 95.88 74 PRO A C 1
ATOM 593 O O . PRO A 1 74 ? 3.332 -11.009 -2.562 1.00 95.88 74 PRO A O 1
ATOM 596 N N . SER A 1 75 ? 1.448 -10.822 -1.359 1.00 95.50 75 SER A N 1
ATOM 597 C CA . SER A 1 75 ? 0.607 -10.428 -2.499 1.00 95.50 75 SER A CA 1
ATOM 598 C C . SER A 1 75 ? 0.952 -9.021 -2.994 1.00 95.50 75 SER A C 1
ATOM 600 O O . SER A 1 75 ? 1.013 -8.784 -4.198 1.00 95.50 75 SER A O 1
ATOM 602 N N . ILE A 1 76 ? 1.228 -8.093 -2.072 1.00 97.12 76 ILE A N 1
ATOM 603 C CA . ILE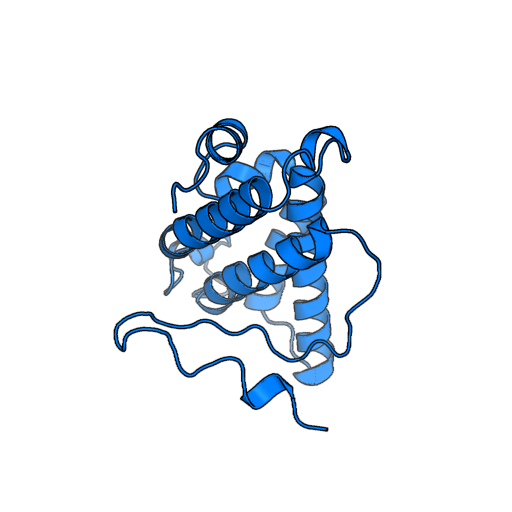 A 1 76 ? 1.652 -6.720 -2.386 1.00 97.12 76 ILE A CA 1
ATOM 604 C C . ILE A 1 76 ? 3.005 -6.724 -3.119 1.00 97.12 76 ILE A C 1
ATOM 606 O O . ILE A 1 76 ? 3.167 -6.038 -4.135 1.00 97.12 76 ILE A O 1
ATOM 610 N N . ALA A 1 77 ? 3.968 -7.504 -2.620 1.00 96.62 77 ALA A N 1
ATOM 611 C CA . ALA A 1 77 ? 5.285 -7.660 -3.227 1.00 96.62 77 ALA A CA 1
ATOM 612 C C . ALA A 1 77 ? 5.186 -8.303 -4.615 1.00 96.62 77 ALA A C 1
ATOM 614 O O . ALA A 1 77 ? 5.685 -7.725 -5.579 1.00 96.62 77 ALA A O 1
ATOM 615 N N . ALA A 1 78 ? 4.463 -9.422 -4.736 1.00 94.00 78 ALA A N 1
ATOM 616 C CA . ALA A 1 78 ? 4.287 -10.128 -6.002 1.00 94.00 78 ALA A CA 1
ATOM 617 C C . ALA A 1 78 ? 3.594 -9.261 -7.065 1.00 94.00 78 ALA A C 1
ATOM 619 O O . ALA A 1 78 ? 4.040 -9.220 -8.209 1.00 94.00 78 ALA A O 1
ATOM 620 N N . LEU A 1 79 ? 2.551 -8.508 -6.691 1.00 93.88 79 LEU A N 1
ATOM 621 C CA . LEU A 1 79 ? 1.890 -7.554 -7.588 1.00 93.88 79 LEU A CA 1
ATOM 622 C C . LEU A 1 79 ? 2.872 -6.493 -8.103 1.00 93.88 79 LEU A C 1
ATOM 624 O O . LEU A 1 79 ? 2.883 -6.167 -9.288 1.00 93.88 79 LEU A O 1
ATOM 628 N N . THR A 1 80 ? 3.694 -5.949 -7.210 1.00 94.81 80 THR A N 1
ATOM 629 C CA . THR A 1 80 ? 4.651 -4.890 -7.551 1.00 94.81 80 THR A CA 1
ATOM 630 C C . THR A 1 80 ? 5.781 -5.416 -8.428 1.00 94.81 80 THR A C 1
ATOM 632 O O . THR A 1 80 ? 6.159 -4.765 -9.399 1.00 94.81 80 THR A O 1
ATOM 635 N N . GLN A 1 81 ? 6.272 -6.621 -8.143 1.00 93.19 81 GLN A N 1
ATOM 636 C CA . GLN A 1 81 ? 7.244 -7.324 -8.976 1.00 93.19 81 GLN A CA 1
ATOM 637 C C . GLN A 1 81 ? 6.673 -7.619 -10.365 1.00 93.19 81 GLN A C 1
ATOM 639 O O . GLN A 1 81 ? 7.314 -7.294 -11.358 1.00 93.19 81 GLN A O 1
ATOM 644 N N . ALA A 1 82 ? 5.442 -8.131 -10.455 1.00 91.31 82 ALA A N 1
ATOM 645 C CA . ALA A 1 82 ? 4.766 -8.342 -11.734 1.00 91.31 82 ALA A CA 1
ATOM 646 C C . ALA A 1 82 ? 4.612 -7.031 -12.525 1.00 91.31 82 ALA A C 1
ATOM 648 O O . ALA A 1 82 ? 4.801 -7.018 -13.741 1.00 91.31 82 ALA A O 1
ATOM 649 N N . TYR A 1 83 ? 4.343 -5.912 -11.842 1.00 91.50 83 TYR A N 1
ATOM 650 C CA . TYR A 1 83 ? 4.297 -4.586 -12.460 1.00 91.50 83 TYR A CA 1
ATOM 651 C C . TYR A 1 83 ? 5.651 -4.181 -13.062 1.00 91.50 83 TYR A C 1
ATOM 653 O O . TYR A 1 83 ? 5.706 -3.723 -14.202 1.00 91.50 83 TYR A O 1
ATOM 661 N N . LEU A 1 84 ? 6.746 -4.382 -12.322 1.00 89.31 84 LEU A N 1
ATOM 662 C CA . LEU A 1 84 ? 8.111 -4.113 -12.791 1.00 89.31 84 LEU A CA 1
ATOM 663 C C . LEU A 1 84 ? 8.505 -5.019 -13.967 1.00 89.31 84 LEU A C 1
ATOM 665 O O . LEU A 1 84 ? 9.134 -4.556 -14.917 1.00 89.31 84 LEU A O 1
ATOM 669 N N . THR A 1 85 ? 8.111 -6.294 -13.929 1.00 90.19 85 THR A N 1
ATOM 670 C CA . THR A 1 85 ? 8.362 -7.254 -15.012 1.00 90.19 85 THR A CA 1
ATOM 671 C C . THR A 1 85 ? 7.581 -6.900 -16.277 1.00 90.19 85 THR A C 1
ATOM 673 O O . THR A 1 85 ? 8.139 -6.956 -17.370 1.00 90.19 85 THR A O 1
ATOM 676 N N . ALA A 1 86 ? 6.313 -6.501 -16.148 1.00 89.88 86 ALA A N 1
ATOM 677 C CA . ALA A 1 86 ? 5.481 -6.111 -17.285 1.00 89.88 86 ALA A CA 1
ATOM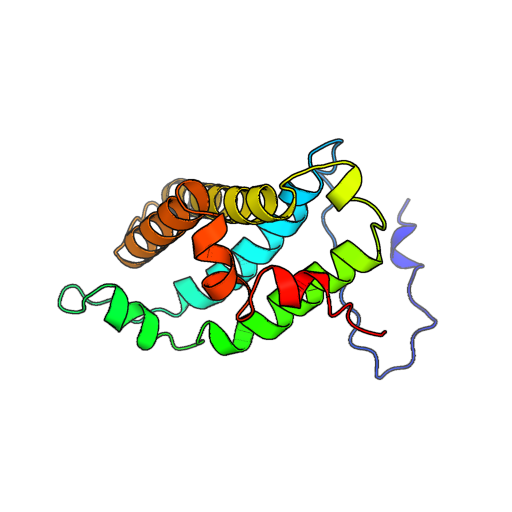 678 C C . ALA A 1 86 ? 5.886 -4.749 -17.873 1.00 89.88 86 ALA A C 1
ATOM 680 O O . ALA A 1 86 ? 5.824 -4.557 -19.087 1.00 89.88 86 ALA A O 1
ATOM 681 N N . PHE A 1 87 ? 6.322 -3.805 -17.032 1.00 88.44 87 PHE A N 1
ATOM 682 C CA . PHE A 1 87 ? 6.785 -2.483 -17.448 1.00 88.44 87 PHE A CA 1
ATOM 683 C C . PHE A 1 87 ? 8.311 -2.374 -17.339 1.00 88.44 87 PHE A C 1
ATOM 685 O O . PHE A 1 87 ? 8.865 -1.610 -16.541 1.00 88.44 87 PHE A O 1
ATOM 692 N N . THR A 1 88 ? 9.000 -3.099 -18.218 1.00 85.62 88 THR A N 1
ATOM 693 C CA . THR A 1 88 ? 10.464 -3.088 -18.293 1.00 85.62 88 THR A CA 1
ATOM 694 C C . THR A 1 88 ? 11.011 -1.670 -18.495 1.00 85.62 88 THR A C 1
ATOM 696 O O . THR A 1 88 ? 10.610 -0.968 -19.425 1.00 85.62 88 THR A O 1
ATOM 699 N N . GLY A 1 89 ? 11.957 -1.251 -17.649 1.00 83.88 89 GLY A N 1
ATOM 700 C CA . GLY A 1 89 ? 12.645 0.043 -17.765 1.00 83.88 89 GLY A CA 1
ATOM 701 C C . GLY A 1 89 ? 11.958 1.224 -17.070 1.00 83.88 89 GLY A C 1
ATOM 702 O O . GLY A 1 89 ? 12.462 2.348 -17.153 1.00 83.88 89 GLY A O 1
ATOM 703 N N . ILE A 1 90 ? 10.850 1.001 -16.349 1.00 87.88 90 ILE A N 1
ATOM 704 C CA . ILE A 1 90 ? 10.155 2.065 -15.606 1.00 87.88 90 ILE A CA 1
ATOM 705 C C . ILE A 1 90 ? 11.058 2.764 -14.583 1.00 87.88 90 ILE A C 1
ATOM 707 O O . ILE A 1 90 ? 10.960 3.977 -14.415 1.00 87.88 90 ILE A O 1
ATOM 711 N N . GLU A 1 91 ? 11.982 2.039 -13.953 1.00 81.69 91 GLU A N 1
ATOM 712 C CA . GLU A 1 91 ? 12.917 2.612 -12.979 1.00 81.69 91 GLU A CA 1
ATOM 713 C C . GLU A 1 91 ? 13.901 3.592 -13.623 1.00 81.69 91 GLU A C 1
ATOM 715 O O . GLU A 1 91 ? 14.191 4.647 -13.057 1.00 81.69 91 GLU A O 1
ATOM 720 N N . SER A 1 92 ? 14.370 3.281 -14.836 1.00 86.50 92 SER A N 1
ATOM 721 C CA . SER A 1 92 ? 15.231 4.174 -15.615 1.00 86.50 92 SER A CA 1
ATOM 722 C C . SER A 1 92 ? 14.457 5.391 -16.122 1.00 86.50 92 SER A C 1
ATOM 724 O O . SER A 1 92 ? 14.962 6.510 -16.068 1.00 86.50 92 SER A O 1
ATOM 726 N N . ALA A 1 93 ? 13.220 5.189 -16.587 1.00 88.25 93 ALA A N 1
ATOM 727 C CA . ALA A 1 93 ? 12.370 6.260 -17.103 1.00 88.25 93 ALA A CA 1
ATOM 728 C C . ALA A 1 93 ? 11.832 7.185 -15.997 1.00 88.25 93 ALA A C 1
ATOM 730 O O . ALA A 1 93 ? 11.593 8.371 -16.235 1.00 88.25 93 ALA A O 1
ATOM 731 N N . ARG A 1 94 ? 11.618 6.656 -14.787 1.00 87.81 94 ARG A N 1
ATOM 732 C CA . ARG A 1 94 ? 11.089 7.386 -13.630 1.00 87.81 94 ARG A CA 1
ATOM 733 C C . ARG A 1 94 ? 11.910 7.081 -12.375 1.00 87.81 94 ARG A C 1
ATOM 735 O O . ARG A 1 94 ? 11.515 6.246 -11.558 1.00 87.81 94 ARG A O 1
ATOM 742 N N . PRO A 1 95 ? 13.007 7.825 -12.154 1.00 85.44 95 PRO A N 1
ATOM 743 C CA . PRO A 1 95 ? 13.774 7.721 -10.923 1.00 85.44 95 PRO A CA 1
ATOM 744 C C . PRO A 1 95 ? 12.877 7.946 -9.701 1.00 85.44 95 PRO A C 1
ATOM 746 O O . PRO A 1 95 ? 12.102 8.904 -9.653 1.00 85.44 95 PRO A O 1
ATOM 749 N N . ASN A 1 96 ? 13.022 7.108 -8.674 1.00 90.00 96 ASN A N 1
ATOM 750 C CA . ASN A 1 96 ? 12.170 7.096 -7.476 1.00 90.00 96 ASN A CA 1
ATOM 751 C C . ASN A 1 96 ? 10.717 6.643 -7.721 1.00 90.00 96 ASN A C 1
ATOM 753 O O . ASN A 1 96 ? 9.823 7.039 -6.967 1.00 90.00 96 ASN A O 1
ATOM 757 N N . TRP A 1 97 ? 10.457 5.822 -8.741 1.00 93.12 97 TRP A N 1
ATOM 758 C CA . TRP A 1 97 ? 9.124 5.266 -8.982 1.00 93.12 97 TRP A CA 1
ATOM 759 C C . TRP A 1 97 ? 8.545 4.574 -7.737 1.00 93.12 97 TRP A C 1
ATOM 761 O O . TRP A 1 97 ? 7.448 4.931 -7.314 1.00 93.12 97 TRP A O 1
ATOM 771 N N . LEU A 1 98 ? 9.307 3.703 -7.063 1.00 94.25 98 LEU A N 1
ATOM 772 C CA . LEU A 1 98 ? 8.828 3.011 -5.858 1.00 94.25 98 LEU A CA 1
ATOM 773 C C . LEU A 1 98 ? 8.473 3.983 -4.721 1.00 94.25 98 LEU A C 1
ATOM 775 O O . LEU A 1 98 ? 7.449 3.837 -4.055 1.00 94.25 98 LEU A O 1
ATOM 779 N N . LYS A 1 99 ? 9.266 5.048 -4.546 1.00 96.00 99 LYS A N 1
ATOM 780 C CA . LYS A 1 99 ? 8.934 6.134 -3.612 1.00 96.00 99 LYS A CA 1
ATOM 781 C C . LYS A 1 99 ? 7.567 6.740 -3.947 1.00 96.00 99 LYS A C 1
ATOM 783 O O . LYS A 1 99 ? 6.776 6.961 -3.034 1.00 96.00 99 LYS A O 1
ATOM 788 N N . ARG A 1 100 ? 7.289 7.018 -5.229 1.00 96.81 100 ARG A N 1
ATOM 789 C CA . ARG A 1 100 ? 5.989 7.551 -5.668 1.00 96.81 100 ARG A CA 1
ATOM 790 C C . ARG A 1 100 ? 4.860 6.560 -5.432 1.00 96.81 100 ARG A C 1
ATOM 792 O O . ARG A 1 100 ? 3.814 6.997 -4.976 1.00 96.81 100 ARG A O 1
ATOM 799 N N . VAL A 1 101 ? 5.076 5.266 -5.672 1.00 97.75 101 VAL A N 1
ATOM 800 C CA . VAL A 1 101 ? 4.087 4.213 -5.380 1.00 97.75 101 VAL A CA 1
ATOM 801 C C . VAL A 1 101 ? 3.670 4.290 -3.914 1.00 97.75 101 VAL A C 1
ATOM 803 O O . VAL A 1 101 ? 2.488 4.450 -3.628 1.00 97.75 101 VAL A O 1
ATOM 806 N N . VAL A 1 102 ? 4.635 4.308 -2.987 1.00 98.44 102 VAL A N 1
ATOM 807 C CA . VAL A 1 102 ? 4.354 4.406 -1.545 1.00 98.44 102 VAL A CA 1
ATOM 808 C C . VAL A 1 102 ? 3.636 5.714 -1.188 1.00 98.44 102 VAL A C 1
ATOM 810 O O . VAL A 1 102 ? 2.689 5.714 -0.402 1.00 98.44 102 VAL A O 1
ATOM 813 N N . GLN A 1 103 ? 4.037 6.841 -1.782 1.00 98.62 103 GLN A N 1
ATOM 814 C CA . GLN A 1 103 ? 3.352 8.117 -1.557 1.00 98.62 103 GLN A CA 1
ATOM 815 C C . GLN A 1 103 ? 1.913 8.098 -2.086 1.00 98.62 103 GLN A C 1
ATOM 817 O O . GLN A 1 103 ? 1.014 8.587 -1.404 1.00 98.62 103 GLN A O 1
ATOM 822 N N . PHE A 1 104 ? 1.668 7.508 -3.257 1.00 98.69 104 PHE A N 1
ATOM 823 C CA . PHE A 1 104 ? 0.323 7.358 -3.804 1.00 98.69 104 PHE A CA 1
ATOM 824 C C . PHE A 1 104 ? -0.526 6.377 -3.001 1.00 98.69 104 PHE A C 1
ATOM 826 O O . PHE A 1 104 ? -1.714 6.631 -2.837 1.00 98.69 104 PHE A O 1
ATOM 833 N N . THR A 1 105 ? 0.068 5.346 -2.399 1.00 98.75 105 THR A N 1
ATOM 834 C CA . THR A 1 105 ? -0.610 4.522 -1.390 1.00 98.75 105 THR A CA 1
ATOM 835 C C . THR A 1 105 ? -1.076 5.368 -0.209 1.00 98.75 105 THR A C 1
ATOM 837 O O . THR A 1 105 ? -2.240 5.301 0.175 1.00 98.75 105 THR A O 1
ATOM 840 N N . GLY A 1 106 ? -0.207 6.225 0.335 1.00 98.62 106 GLY A N 1
ATOM 841 C CA . GLY A 1 106 ? -0.590 7.150 1.403 1.00 98.62 106 GLY A CA 1
ATOM 842 C C . GLY A 1 106 ? -1.687 8.137 0.987 1.00 98.62 106 GLY A C 1
ATOM 843 O O . GLY A 1 106 ? -2.627 8.362 1.744 1.00 98.62 106 GLY A O 1
ATOM 844 N N . LEU A 1 107 ? -1.615 8.686 -0.229 1.00 98.69 107 LEU A N 1
ATOM 845 C CA . LEU A 1 107 ? -2.655 9.567 -0.770 1.00 98.69 107 LEU A CA 1
ATOM 846 C C . LEU A 1 107 ? -3.996 8.837 -0.941 1.00 98.69 107 LEU A C 1
ATOM 848 O O . LEU A 1 107 ? -5.039 9.380 -0.586 1.00 98.69 107 LEU A O 1
ATOM 852 N N . ALA A 1 108 ? -3.979 7.604 -1.444 1.00 98.50 108 ALA A N 1
ATOM 853 C CA . ALA A 1 108 ? -5.181 6.799 -1.611 1.00 98.50 108 ALA A CA 1
ATOM 854 C C . ALA A 1 108 ? -5.852 6.487 -0.262 1.00 98.50 108 ALA A C 1
ATOM 856 O O . ALA A 1 108 ? -7.075 6.567 -0.169 1.00 98.50 108 ALA A O 1
ATOM 857 N N . LEU A 1 109 ? -5.081 6.242 0.805 1.00 98.38 109 LEU A N 1
ATOM 858 C CA . LEU A 1 109 ? -5.632 6.132 2.164 1.00 98.38 109 LEU A CA 1
ATOM 859 C C . LEU A 1 109 ? -6.295 7.442 2.627 1.00 98.38 109 LEU A C 1
ATOM 861 O O . LEU A 1 109 ? -7.365 7.402 3.229 1.00 98.38 109 LEU A O 1
ATOM 865 N N . ILE A 1 110 ? -5.724 8.613 2.309 1.00 98.25 110 ILE A N 1
ATOM 866 C CA . ILE A 1 110 ? -6.384 9.904 2.589 1.00 98.25 110 ILE A CA 1
ATOM 867 C C . ILE A 1 110 ? -7.718 10.003 1.844 1.00 98.25 110 ILE A C 1
ATOM 869 O O . ILE A 1 110 ? -8.716 10.395 2.447 1.00 98.25 110 ILE A O 1
ATOM 873 N N . HIS A 1 111 ? -7.768 9.622 0.566 1.00 97.50 111 HIS A N 1
ATOM 874 C CA . HIS A 1 111 ? -9.022 9.618 -0.193 1.00 97.50 111 HIS A CA 1
ATOM 875 C C . HIS A 1 111 ? -10.060 8.659 0.410 1.00 97.50 111 HIS A C 1
ATOM 877 O O . HIS A 1 111 ? -11.238 9.007 0.484 1.00 97.50 111 HIS A O 1
ATOM 883 N N . GLN A 1 112 ? -9.641 7.486 0.895 1.00 95.94 112 GLN A N 1
ATOM 884 C CA . GLN A 1 112 ? -10.524 6.552 1.601 1.00 95.94 112 GLN A CA 1
ATOM 885 C C . GLN A 1 112 ? -11.074 7.161 2.902 1.00 95.94 112 GLN A C 1
ATOM 887 O O . GLN A 1 112 ? -12.278 7.079 3.144 1.00 95.94 112 GLN A O 1
ATOM 892 N N . ILE A 1 113 ? -10.240 7.845 3.696 1.00 96.56 113 ILE A N 1
ATOM 893 C CA . ILE A 1 113 ? -10.683 8.580 4.895 1.00 96.56 113 ILE A CA 1
ATOM 894 C C . ILE A 1 113 ? -11.693 9.671 4.522 1.00 96.56 113 ILE A C 1
ATOM 896 O O . ILE A 1 113 ? -12.731 9.804 5.166 1.00 96.56 113 ILE A O 1
ATOM 900 N N . GLN A 1 114 ? -11.422 10.451 3.472 1.00 97.31 114 GLN A N 1
ATOM 901 C CA . GLN A 1 114 ? -12.346 11.488 3.010 1.00 97.31 114 GLN A CA 1
ATOM 902 C C . GLN A 1 114 ? -13.691 10.895 2.584 1.00 97.31 114 GLN A C 1
ATOM 904 O O . GLN A 1 114 ? -14.734 11.442 2.939 1.00 97.31 114 GLN A O 1
ATOM 909 N N . ALA A 1 115 ? -13.681 9.766 1.871 1.00 94.12 115 ALA A N 1
ATOM 910 C CA . ALA A 1 115 ? -14.896 9.052 1.500 1.00 94.12 115 ALA A CA 1
ATOM 911 C C . ALA A 1 115 ? -15.655 8.548 2.740 1.00 94.12 115 ALA A C 1
ATOM 913 O O . ALA A 1 115 ? -16.865 8.743 2.826 1.00 94.12 115 ALA A O 1
ATOM 914 N N . MET A 1 116 ? -14.962 7.976 3.729 1.00 93.06 116 MET A N 1
ATOM 915 C CA . MET A 1 116 ? -15.558 7.553 5.001 1.00 93.06 116 MET A CA 1
ATOM 916 C C . MET A 1 116 ? -16.250 8.725 5.709 1.00 93.06 116 MET A C 1
ATOM 918 O O . MET A 1 116 ? -17.443 8.654 5.993 1.00 93.06 116 MET A O 1
ATOM 922 N N . ILE A 1 117 ? -15.553 9.848 5.897 1.00 95.81 117 ILE A N 1
ATOM 923 C CA . ILE A 1 117 ? -16.123 11.048 6.527 1.00 95.81 117 ILE A CA 1
ATOM 924 C C . ILE A 1 117 ? -17.326 11.560 5.729 1.00 95.81 117 ILE A C 1
ATOM 926 O O . ILE A 1 117 ? -18.356 11.920 6.301 1.00 95.81 117 ILE A O 1
ATOM 930 N N . TYR A 1 118 ? -17.218 11.603 4.401 1.00 96.19 118 TYR A N 1
ATOM 931 C CA . TYR A 1 118 ? -18.262 12.164 3.554 1.00 96.19 118 TYR A CA 1
ATOM 932 C C . TYR A 1 118 ? -19.522 11.293 3.521 1.00 96.19 118 TYR A C 1
ATOM 934 O O . TYR A 1 118 ? -20.621 11.828 3.687 1.00 96.19 118 TYR A O 1
ATOM 942 N N . TYR A 1 119 ? -19.378 9.980 3.337 1.00 94.69 119 TYR A N 1
ATOM 943 C CA . TYR A 1 119 ? -20.500 9.059 3.149 1.00 94.69 119 TYR A CA 1
ATOM 944 C C . TYR A 1 119 ? -21.010 8.446 4.456 1.00 94.69 119 TYR A C 1
ATOM 946 O O . TYR A 1 119 ? -22.217 8.304 4.619 1.00 94.69 119 TYR A O 1
ATOM 954 N N . GLN A 1 120 ? -20.122 8.114 5.396 1.00 92.31 120 GLN A N 1
ATOM 955 C CA . GLN A 1 120 ? -20.482 7.453 6.658 1.00 92.31 120 GLN A CA 1
ATOM 956 C C . GLN A 1 120 ? -20.651 8.438 7.822 1.00 92.31 120 GLN A C 1
ATOM 958 O O . GLN A 1 120 ? -21.185 8.065 8.862 1.00 92.31 120 GLN A O 1
ATOM 963 N N . LYS A 1 121 ? -20.225 9.701 7.652 1.00 92.56 121 LYS A N 1
ATOM 964 C CA . LYS A 1 121 ? -20.274 10.751 8.691 1.00 92.56 121 LYS A CA 1
ATOM 965 C C . LYS A 1 121 ? -19.561 10.353 9.988 1.00 92.56 121 LYS A C 1
ATOM 967 O O . LYS A 1 121 ? -19.887 10.860 11.058 1.00 92.56 121 LYS A O 1
ATOM 972 N N . SER A 1 122 ? -18.573 9.471 9.880 1.00 87.25 122 SER A N 1
ATOM 973 C CA . SER A 1 122 ? -17.790 8.948 10.990 1.00 87.25 122 SER A CA 1
ATOM 974 C C . SER A 1 122 ? -16.302 9.217 10.778 1.00 87.25 122 SER A C 1
ATOM 976 O O . SER A 1 122 ? -15.804 9.297 9.653 1.00 87.25 122 SER A O 1
ATOM 978 N N . PHE A 1 123 ? -15.596 9.380 11.892 1.00 89.44 123 PHE A N 1
ATOM 979 C CA . PHE A 1 123 ? -14.141 9.367 11.956 1.00 89.44 123 PHE A CA 1
ATOM 980 C C . PHE A 1 123 ? -13.748 8.834 13.330 1.00 89.44 123 PHE A C 1
ATOM 982 O O . PHE A 1 123 ? -13.674 9.577 14.307 1.00 89.44 123 PHE A O 1
ATOM 989 N N . ASP A 1 124 ? -13.622 7.516 13.413 1.00 86.94 124 ASP A N 1
ATOM 990 C CA . ASP A 1 124 ? -13.322 6.807 14.647 1.00 86.94 124 ASP A CA 1
ATOM 991 C C . ASP A 1 124 ? -11.810 6.591 14.817 1.00 86.94 124 ASP A C 1
ATOM 993 O O . ASP A 1 124 ? -10.974 7.083 14.051 1.00 86.94 124 ASP A O 1
ATOM 997 N N . ASN A 1 125 ? -11.443 5.835 15.846 1.00 86.19 125 ASN A N 1
ATOM 998 C CA . ASN A 1 125 ? -10.048 5.530 16.125 1.00 86.19 125 ASN A CA 1
ATOM 999 C C . ASN A 1 125 ? -9.384 4.706 14.999 1.00 86.19 125 ASN A C 1
ATOM 1001 O O . ASN A 1 125 ? -8.179 4.844 14.787 1.00 86.19 125 ASN A O 1
ATOM 1005 N N . THR A 1 126 ? -10.141 3.912 14.233 1.00 87.38 126 THR A N 1
ATOM 1006 C CA . THR A 1 126 ? -9.638 3.227 13.029 1.00 87.38 126 THR A CA 1
ATOM 1007 C C . THR A 1 126 ? -9.259 4.249 11.958 1.00 87.38 126 THR A C 1
ATOM 1009 O O . THR A 1 126 ? -8.173 4.172 11.378 1.00 87.38 126 THR A O 1
ATOM 1012 N N . GLY A 1 127 ? -10.099 5.270 11.755 1.00 91.00 127 GLY A N 1
ATOM 1013 C CA . GLY A 1 127 ? -9.799 6.417 10.895 1.00 91.00 127 GLY A CA 1
ATOM 1014 C C . GLY A 1 127 ? -8.534 7.175 11.321 1.00 91.00 127 GLY A C 1
ATOM 1015 O O . GLY A 1 127 ? -7.715 7.541 10.474 1.00 91.00 127 GLY A O 1
ATOM 1016 N N . ILE A 1 128 ? -8.314 7.351 12.630 1.00 90.88 128 ILE A N 1
ATOM 1017 C CA . ILE A 1 128 ? -7.082 7.956 13.170 1.00 90.88 128 ILE A CA 1
ATOM 1018 C C . ILE A 1 128 ? -5.854 7.094 12.843 1.00 90.88 128 ILE A C 1
ATOM 1020 O O . ILE A 1 128 ? -4.851 7.626 12.356 1.00 90.88 128 ILE A O 1
ATOM 1024 N N . CYS A 1 129 ? -5.930 5.776 13.058 1.00 90.00 129 CYS A N 1
ATOM 1025 C CA . CYS A 1 129 ? -4.843 4.846 12.735 1.00 90.00 129 CYS A CA 1
ATOM 1026 C C . CYS A 1 129 ? -4.506 4.891 11.237 1.00 90.00 129 CYS A C 1
ATOM 1028 O O . CYS A 1 129 ? -3.341 5.027 10.856 1.00 90.00 129 CYS A O 1
ATOM 1030 N N . MET A 1 130 ? -5.530 4.863 10.377 1.00 94.06 130 MET A N 1
ATOM 1031 C CA . MET A 1 130 ? -5.370 4.974 8.927 1.00 94.06 130 MET A CA 1
ATOM 1032 C C . MET A 1 130 ? -4.688 6.289 8.532 1.00 94.06 130 MET A C 1
ATOM 1034 O O . MET A 1 130 ? -3.781 6.282 7.698 1.00 94.06 130 MET A O 1
ATOM 1038 N N . LEU A 1 131 ? -5.045 7.410 9.169 1.00 95.88 131 LEU A N 1
ATOM 1039 C CA . LEU A 1 131 ? -4.416 8.706 8.910 1.00 95.88 131 LEU A CA 1
ATOM 1040 C C . LEU A 1 131 ? -2.936 8.723 9.320 1.00 95.88 131 LEU A C 1
ATOM 1042 O O . LEU A 1 131 ? -2.097 9.287 8.613 1.00 95.88 131 LEU A O 1
ATOM 1046 N N . GLN A 1 132 ? -2.594 8.101 10.450 1.00 94.19 132 GLN A N 1
ATOM 1047 C CA . GLN A 1 132 ? -1.211 7.990 10.923 1.00 94.19 132 GLN A CA 1
ATOM 1048 C C . GLN A 1 132 ? -0.352 7.139 9.981 1.00 94.19 132 GLN A C 1
ATOM 1050 O O . GLN A 1 132 ? 0.786 7.519 9.672 1.00 94.19 132 GLN A O 1
ATOM 1055 N N . VAL A 1 133 ? -0.904 6.038 9.463 1.00 95.38 133 VAL A N 1
ATOM 1056 C CA . VAL A 1 133 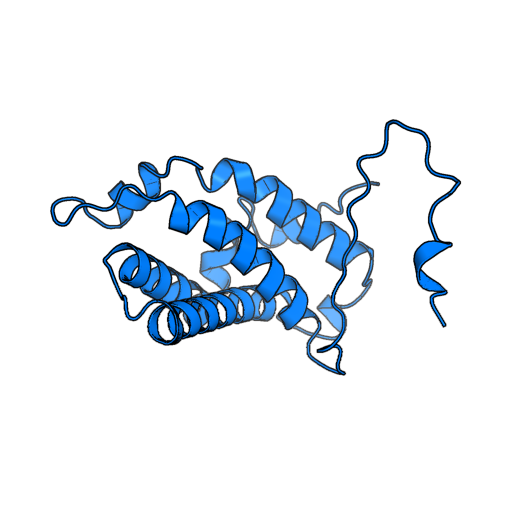? -0.251 5.232 8.425 1.00 95.38 133 VAL A CA 1
ATOM 1057 C C . VAL A 1 133 ? -0.087 6.053 7.148 1.00 95.38 133 VAL A C 1
ATOM 1059 O O . VAL A 1 133 ? 1.039 6.207 6.678 1.00 95.38 133 VAL A O 1
ATOM 1062 N N . ALA A 1 134 ? -1.152 6.682 6.646 1.00 98.06 134 ALA A N 1
ATOM 1063 C CA . ALA A 1 134 ? -1.116 7.518 5.445 1.00 98.06 134 ALA A CA 1
ATOM 1064 C C . ALA A 1 134 ? -0.042 8.619 5.521 1.00 98.06 134 ALA A C 1
ATOM 1066 O O . ALA A 1 134 ? 0.775 8.769 4.609 1.00 98.06 134 ALA A O 1
ATOM 1067 N N . LYS A 1 135 ? 0.022 9.340 6.648 1.00 98.12 135 LYS A N 1
ATOM 1068 C CA . LYS A 1 135 ? 1.056 10.349 6.925 1.00 98.12 135 LYS A CA 1
ATOM 1069 C C . LYS A 1 135 ? 2.461 9.756 6.848 1.00 98.12 135 LYS A C 1
ATOM 1071 O O . LYS A 1 135 ? 3.363 10.378 6.291 1.00 98.12 135 LYS A O 1
ATOM 1076 N N . THR A 1 136 ? 2.663 8.567 7.407 1.00 97.50 136 THR A N 1
ATOM 1077 C CA . THR A 1 136 ? 3.968 7.897 7.395 1.00 97.50 136 THR A CA 1
ATOM 1078 C C . THR A 1 136 ? 4.386 7.529 5.974 1.00 97.50 136 THR A C 1
ATOM 1080 O O . THR A 1 136 ? 5.507 7.849 5.586 1.00 97.50 136 THR A O 1
ATOM 1083 N N . LEU A 1 137 ? 3.474 6.977 5.169 1.00 98.31 137 LEU A N 1
ATOM 1084 C CA . LEU A 1 137 ? 3.740 6.644 3.765 1.00 98.31 137 LEU A CA 1
ATOM 1085 C C . LEU A 1 137 ? 4.070 7.890 2.923 1.00 98.31 137 LEU A C 1
ATOM 1087 O O . LEU A 1 137 ? 4.986 7.869 2.104 1.00 98.31 137 LEU A O 1
ATOM 1091 N N . LEU A 1 138 ? 3.375 9.008 3.157 1.00 98.31 138 LEU A N 1
ATOM 1092 C CA . LEU A 1 138 ? 3.606 10.267 2.439 1.00 98.31 138 LEU A CA 1
ATOM 1093 C C . LEU A 1 138 ? 4.927 10.945 2.823 1.00 98.31 138 LEU A C 1
ATOM 1095 O O . LEU A 1 138 ? 5.650 11.440 1.951 1.00 98.31 138 LEU A O 1
ATOM 1099 N N . CYS A 1 139 ? 5.239 10.983 4.122 1.00 98.12 139 CYS A N 1
ATOM 1100 C CA . CYS A 1 139 ? 6.365 11.744 4.664 1.00 98.12 139 CYS A CA 1
ATOM 1101 C C . CYS A 1 139 ? 7.663 10.933 4.786 1.00 98.12 139 CYS A C 1
ATOM 1103 O O . CYS A 1 139 ? 8.744 11.521 4.782 1.00 98.12 139 CYS A O 1
ATOM 1105 N N . ARG A 1 140 ? 7.587 9.603 4.907 1.00 97.50 140 ARG A N 1
ATOM 1106 C CA . ARG A 1 140 ? 8.746 8.703 5.067 1.00 97.50 140 ARG A CA 1
ATOM 1107 C C . ARG A 1 140 ? 8.720 7.510 4.094 1.00 97.50 140 ARG A C 1
ATOM 1109 O O . ARG A 1 140 ? 9.063 6.400 4.494 1.00 97.50 140 ARG A O 1
ATOM 1116 N N . PRO A 1 141 ? 8.421 7.715 2.796 1.00 97.12 141 PRO A N 1
ATOM 1117 C CA . PRO A 1 141 ? 8.136 6.629 1.853 1.00 97.12 141 PRO A CA 1
ATOM 1118 C C . PRO A 1 141 ? 9.249 5.584 1.741 1.00 97.12 141 PRO A C 1
ATOM 1120 O O . PRO A 1 141 ? 8.968 4.393 1.749 1.00 97.12 141 PRO A O 1
ATOM 1123 N N . LYS A 1 142 ? 10.521 6.009 1.702 1.00 94.81 142 LYS A N 1
ATOM 1124 C CA . LYS A 1 142 ? 11.665 5.082 1.620 1.00 94.81 142 LYS A CA 1
ATOM 1125 C C . LYS A 1 142 ? 11.763 4.164 2.842 1.00 94.81 142 LYS A C 1
ATOM 1127 O O . LYS A 1 142 ? 12.032 2.981 2.706 1.00 94.81 142 LYS A O 1
ATOM 1132 N N . GLN A 1 143 ? 11.521 4.709 4.035 1.00 96.25 143 GLN A N 1
ATOM 1133 C CA . GLN A 1 143 ? 11.566 3.944 5.286 1.00 96.25 143 GLN A CA 1
ATOM 1134 C C . GLN A 1 143 ? 10.357 3.015 5.425 1.00 96.25 143 GLN A C 1
ATOM 1136 O O . GLN A 1 143 ? 10.426 2.028 6.146 1.00 96.25 143 GLN A O 1
ATOM 1141 N N . SER A 1 144 ? 9.258 3.318 4.732 1.00 97.00 144 SER A N 1
ATOM 1142 C CA . SER A 1 144 ? 8.040 2.512 4.749 1.00 97.00 144 SER A CA 1
ATOM 1143 C C . SER A 1 144 ? 8.077 1.305 3.813 1.00 97.00 144 SER A C 1
ATOM 1145 O O . SER A 1 144 ? 7.230 0.432 3.970 1.00 97.00 144 SER A O 1
ATOM 1147 N N . VAL A 1 145 ? 9.029 1.219 2.873 1.00 96.44 145 VAL A N 1
ATOM 1148 C CA . VAL A 1 145 ? 9.110 0.100 1.914 1.00 96.44 145 VAL A CA 1
ATOM 1149 C C . VAL A 1 145 ? 9.127 -1.263 2.631 1.00 96.44 145 VAL A C 1
ATOM 1151 O O . VAL A 1 145 ? 8.216 -2.052 2.383 1.00 96.44 145 VAL A O 1
ATOM 1154 N N . PRO A 1 146 ? 10.025 -1.542 3.597 1.00 95.88 146 PRO A N 1
ATOM 1155 C CA . PRO A 1 146 ? 10.041 -2.852 4.253 1.00 95.88 146 PRO A CA 1
ATOM 1156 C C . PRO A 1 146 ? 8.735 -3.180 4.983 1.00 95.88 146 PRO A C 1
ATOM 1158 O O . PRO A 1 146 ? 8.314 -4.330 5.031 1.00 95.88 146 PRO A O 1
ATOM 1161 N N . THR A 1 147 ? 8.053 -2.169 5.522 1.00 94.06 147 THR A N 1
ATOM 1162 C CA . THR A 1 147 ? 6.765 -2.356 6.198 1.00 94.06 147 THR A CA 1
ATOM 1163 C C . THR A 1 147 ? 5.635 -2.653 5.216 1.00 94.06 147 THR A C 1
ATOM 1165 O O . THR A 1 147 ? 4.798 -3.500 5.504 1.00 94.06 147 THR A O 1
ATOM 1168 N N . VAL A 1 148 ? 5.586 -1.980 4.065 1.00 97.00 148 VAL A N 1
ATOM 1169 C CA . VAL A 1 148 ? 4.510 -2.167 3.077 1.00 97.00 148 VAL A CA 1
ATOM 1170 C C . VAL A 1 148 ? 4.675 -3.483 2.321 1.00 97.00 148 VAL A C 1
ATOM 1172 O O . VAL A 1 148 ? 3.697 -4.202 2.134 1.00 97.00 148 VAL A O 1
ATOM 1175 N N . PHE A 1 149 ? 5.901 -3.807 1.908 1.00 96.94 149 PHE A N 1
ATOM 1176 C CA . PHE A 1 149 ? 6.176 -4.940 1.022 1.00 96.94 149 PHE A CA 1
ATOM 1177 C C . PHE A 1 149 ? 6.659 -6.195 1.764 1.00 96.94 149 PHE A C 1
ATOM 1179 O O . PHE A 1 149 ? 6.680 -7.270 1.179 1.00 96.94 149 PHE A O 1
ATOM 1186 N N . GLY A 1 150 ? 7.056 -6.086 3.036 1.00 96.12 150 GLY A N 1
ATOM 1187 C CA . GLY A 1 150 ? 7.618 -7.200 3.816 1.00 96.12 150 GLY A CA 1
ATOM 1188 C C . GLY A 1 150 ? 9.072 -7.548 3.479 1.00 96.12 150 GLY A C 1
ATOM 1189 O O . GLY A 1 150 ? 9.669 -8.375 4.160 1.00 96.12 150 GLY A O 1
ATOM 1190 N N . ILE A 1 151 ? 9.649 -6.899 2.466 1.00 95.56 151 ILE A N 1
ATOM 1191 C CA . ILE A 1 151 ? 11.020 -7.086 1.977 1.00 95.56 151 ILE A CA 1
ATOM 1192 C C . ILE A 1 151 ? 11.666 -5.729 1.675 1.00 95.56 151 ILE A C 1
ATOM 1194 O O . ILE A 1 151 ? 10.976 -4.713 1.543 1.00 95.56 151 ILE A O 1
ATOM 1198 N N . SER A 1 152 ? 12.994 -5.687 1.582 1.00 95.25 152 SER A N 1
ATOM 1199 C CA . SER A 1 152 ? 13.716 -4.459 1.233 1.00 95.25 152 SER A CA 1
ATOM 1200 C C . SER A 1 152 ? 13.444 -4.005 -0.208 1.00 95.25 152 SER A C 1
ATOM 1202 O O . SER A 1 152 ? 13.051 -4.793 -1.066 1.00 95.25 152 SER A O 1
ATOM 1204 N N . GLU A 1 153 ? 13.711 -2.726 -0.499 1.00 92.62 153 GLU A N 1
ATOM 1205 C CA . GLU A 1 153 ? 13.652 -2.179 -1.867 1.00 92.62 153 GLU A CA 1
ATOM 1206 C C . GLU A 1 153 ? 14.534 -2.982 -2.833 1.00 92.62 153 GLU A C 1
ATOM 1208 O O . GLU A 1 153 ? 14.091 -3.338 -3.919 1.00 92.62 153 GLU A O 1
ATOM 1213 N N . SER A 1 154 ? 15.750 -3.342 -2.410 1.00 91.25 154 SER A N 1
ATOM 1214 C CA . SER A 1 154 ? 16.665 -4.162 -3.210 1.00 91.25 154 SER A CA 1
ATOM 1215 C C . SER A 1 154 ? 16.089 -5.532 -3.557 1.00 91.25 154 SER A C 1
ATOM 1217 O O . SER A 1 154 ? 16.188 -5.940 -4.708 1.00 91.25 154 SER A O 1
ATOM 1219 N N . GLU A 1 155 ? 15.465 -6.223 -2.599 1.00 91.75 155 GLU A N 1
ATOM 1220 C CA . GLU A 1 155 ? 14.861 -7.545 -2.827 1.00 91.75 155 GLU A CA 1
ATOM 1221 C C . GLU A 1 155 ? 13.617 -7.463 -3.714 1.00 91.75 155 GLU A C 1
ATOM 1223 O O . GLU A 1 155 ? 13.376 -8.349 -4.536 1.00 91.75 155 GLU A O 1
ATOM 1228 N N . LEU A 1 156 ? 12.834 -6.390 -3.567 1.00 90.31 156 LEU A N 1
ATOM 1229 C CA . LEU A 1 156 ? 11.655 -6.139 -4.389 1.00 90.31 156 LEU A CA 1
ATOM 1230 C C . LEU A 1 156 ? 12.035 -5.968 -5.865 1.00 90.31 156 LEU A C 1
ATOM 1232 O O . LEU A 1 156 ? 11.320 -6.454 -6.734 1.00 90.31 156 LEU A O 1
ATOM 1236 N N . ILE A 1 157 ? 13.168 -5.316 -6.132 1.00 86.75 157 ILE A N 1
ATOM 1237 C CA . ILE A 1 157 ? 13.676 -5.067 -7.485 1.00 86.75 157 ILE A CA 1
ATOM 1238 C C . ILE A 1 157 ? 14.431 -6.291 -8.036 1.00 86.75 157 ILE A C 1
ATOM 1240 O O . ILE A 1 157 ? 14.350 -6.574 -9.229 1.00 86.75 157 ILE A O 1
ATOM 1244 N N . SER A 1 158 ? 15.157 -7.038 -7.194 1.00 80.50 158 SER A N 1
ATOM 1245 C CA . SER A 1 158 ? 16.031 -8.130 -7.650 1.00 80.50 158 SER A CA 1
ATOM 1246 C C . SER A 1 158 ? 15.330 -9.470 -7.885 1.00 80.50 158 SER A C 1
ATOM 1248 O O . SER A 1 158 ? 15.885 -10.306 -8.594 1.00 80.50 158 SER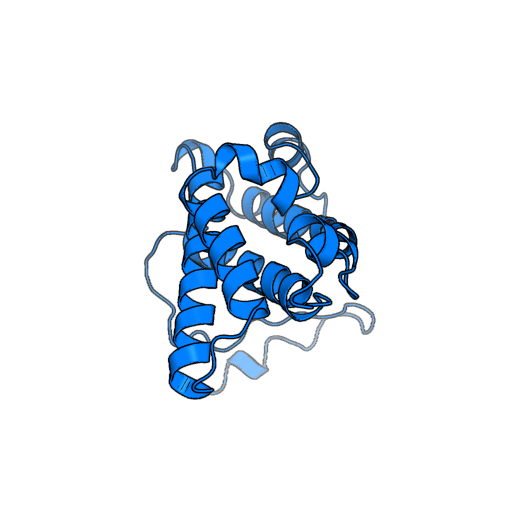 A O 1
ATOM 1250 N N . ASN A 1 159 ? 14.148 -9.695 -7.302 1.00 66.25 159 ASN A N 1
ATOM 1251 C CA . ASN A 1 159 ? 13.376 -10.933 -7.457 1.00 66.25 159 ASN A CA 1
ATOM 1252 C C . ASN A 1 159 ? 12.131 -10.704 -8.330 1.00 66.25 159 ASN A C 1
ATOM 1254 O O . ASN A 1 159 ? 11.035 -10.567 -7.786 1.00 66.25 159 ASN A O 1
ATOM 1258 N N . PRO A 1 160 ? 12.234 -10.657 -9.669 1.00 59.06 160 PRO A N 1
ATOM 1259 C CA . PRO A 1 160 ? 11.036 -10.708 -10.493 1.00 59.06 160 PRO A CA 1
ATOM 1260 C C . PRO A 1 160 ? 10.322 -12.042 -10.235 1.00 59.06 160 PRO A C 1
ATOM 1262 O O . PRO A 1 160 ? 10.953 -13.101 -10.263 1.00 59.06 160 PRO A O 1
ATOM 1265 N N . VAL A 1 161 ? 9.015 -11.990 -9.955 1.00 55.97 161 VAL A N 1
ATOM 1266 C CA . VAL A 1 161 ? 8.173 -13.192 -9.895 1.00 55.97 161 VAL A CA 1
ATOM 1267 C C . VAL A 1 161 ? 8.317 -13.894 -11.240 1.00 55.97 161 VAL A C 1
ATOM 1269 O O . VAL A 1 161 ? 7.951 -13.336 -12.274 1.00 55.97 161 VAL A O 1
ATOM 1272 N N . ILE A 1 162 ? 8.908 -15.087 -11.229 1.00 48.19 162 ILE A N 1
ATOM 1273 C CA . ILE A 1 162 ? 8.961 -15.934 -12.417 1.00 48.19 162 ILE A CA 1
ATOM 1274 C C . ILE A 1 162 ? 7.523 -16.429 -12.647 1.00 48.19 162 ILE A C 1
ATOM 1276 O O . ILE A 1 162 ? 6.946 -16.972 -11.700 1.00 48.19 162 ILE A O 1
ATOM 1280 N N . PRO A 1 163 ? 6.928 -16.181 -13.828 1.00 46.53 163 PRO A N 1
ATOM 1281 C CA . PRO A 1 163 ? 5.580 -16.641 -14.148 1.00 46.53 163 PRO A CA 1
ATOM 1282 C C . PRO A 1 163 ? 5.462 -18.169 -14.165 1.00 46.53 163 PRO A C 1
ATOM 1284 O O . PRO A 1 163 ? 6.468 -18.848 -14.480 1.00 46.53 163 PRO A O 1
#

Foldseek 3Di:
DPPVVPPDDDDPPPDPDDDDDDCVPDDDDQPLLVLLLVLLVLVVQQLVQFDDDPVDDLVRSQVNRPDHLVVCLQVNLLVLLQVCVVDPCVCVVDPCSQLSSLLSNLVSLVVVLVCCCVPVVDQDVSNVSSNVSSCCSNPPVQVCVCVSNVDHPVCSHVDRPDD

Secondary structure (DSSP, 8-state):
--GGGGS-S-S-TT---------TT--S--HHHHHHHHHHHHHHHHHHT----TTS-HHHHHHT-SS-HHHHHHHHHHHHHHHHHHSTTHHHHSTTHHHHHHHHHHHHHHHHHHHIIIII----HHHHHHHHHHHHHHHSHHHHHHHHHSS-HHHHHH-----

Sequence (163 aa):
YREWEQFSTSSPPDQSMVRLIDWERCAWGDPAFDLGTIIASYLGIWLSSLVVDPTIKLEESLRLAVTPLQVLQPSIAALTQAYLTAFTGIESARPNWLKRVVQFTGLALIHQIQAMIYYQKSFDNTGICMLQVAKTLLCRPKQSVPTVFGISESELISNPVIP

Radius of gyration: 17.56 Å; chains: 1; bounding box: 38×37×54 Å

pLDDT: mean 86.98, std 14.39, range [41.75, 98.75]